Protein AF-A0A949HHW2-F1 (afdb_monomer)

Nearest PDB structures (foldseek):
  5y0v-assembly1_A  TM=6.453E-01  e=9.443E+00  Ostrinia furnacalis
  3zqq-assembly1_C  TM=4.242E-01  e=9.443E+00  Bacillus phage SF6

Radius of gyration: 12.5 Å; Cα contacts (8 Å, |Δi|>4): 125; chains: 1; bounding box: 26×36×34 Å

Foldseek 3Di:
DDDDDADALKKKWAWDDDPPDDTDIDIGHPDPNNSVQSVVCPDCVNCPVARMWMDHPPDIAGVVHPDPDD

Mean predicted aligned error: 4.82 Å

Secondary structure (DSSP, 8-state):
-------TTEEEEEEE--TTSPPEEEEEESSHHHHHHHHHH-SHHHHTT-SEEEEETTEEEEESPPPPP-

Structure (mmCIF, N/CA/C/O backbone):
data_AF-A0A949HHW2-F1
#
_entry.id   AF-A0A949HHW2-F1
#
loop_
_atom_site.group_PDB
_atom_site.id
_atom_site.type_symbol
_atom_site.label_atom_id
_atom_site.label_alt_id
_atom_site.label_comp_id
_atom_site.label_asym_id
_atom_site.label_entity_id
_atom_site.label_seq_id
_atom_site.pdbx_PDB_ins_code
_atom_site.Cartn_x
_atom_site.Cartn_y
_atom_site.Cartn_z
_atom_site.occupancy
_atom_site.B_iso_or_equiv
_atom_site.auth_seq_id
_atom_site.auth_comp_id
_atom_site.auth_asym_id
_atom_site.auth_atom_id
_atom_site.pdbx_PDB_model_num
ATOM 1 N N . ARG A 1 1 ? 16.613 -14.263 3.822 1.00 64.19 1 ARG A N 1
ATOM 2 C CA . ARG A 1 1 ? 15.850 -13.044 3.451 1.00 64.19 1 ARG A CA 1
ATOM 3 C C . ARG A 1 1 ? 15.516 -13.133 1.970 1.00 64.19 1 ARG A C 1
ATOM 5 O O . ARG A 1 1 ? 16.438 -13.129 1.170 1.00 64.19 1 ARG A O 1
ATOM 12 N N . THR A 1 2 ? 14.242 -13.262 1.606 1.00 78.31 2 THR A N 1
ATOM 13 C CA . THR A 1 2 ? 13.832 -13.287 0.192 1.00 78.31 2 THR A CA 1
ATOM 14 C C . THR A 1 2 ? 13.625 -11.859 -0.293 1.00 78.31 2 THR A C 1
ATOM 16 O O . THR A 1 2 ? 12.912 -11.093 0.351 1.00 78.31 2 THR A O 1
ATOM 19 N N . VAL A 1 3 ? 14.255 -11.500 -1.409 1.00 82.06 3 VAL A N 1
ATOM 20 C CA . VAL A 1 3 ? 14.097 -10.198 -2.069 1.00 82.06 3 VAL A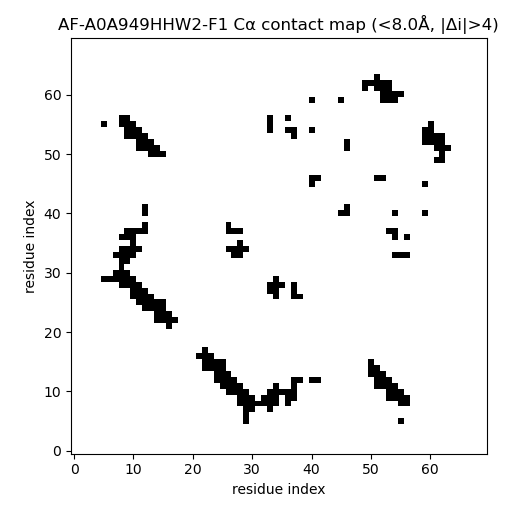 CA 1
ATOM 21 C C . VAL A 1 3 ? 13.377 -10.431 -3.393 1.00 82.06 3 VAL A C 1
ATOM 23 O O . VAL A 1 3 ? 13.684 -11.387 -4.101 1.00 82.06 3 VAL A O 1
ATOM 26 N N . ARG A 1 4 ? 12.400 -9.581 -3.717 1.00 84.06 4 ARG A N 1
ATOM 27 C CA . ARG A 1 4 ? 11.747 -9.556 -5.032 1.00 84.06 4 ARG A CA 1
ATOM 28 C C . ARG A 1 4 ? 11.814 -8.146 -5.596 1.00 84.06 4 ARG A C 1
ATOM 30 O O . ARG A 1 4 ? 11.539 -7.193 -4.871 1.00 84.06 4 ARG A O 1
ATOM 37 N N . THR A 1 5 ? 12.130 -8.048 -6.880 1.00 89.31 5 THR A N 1
ATOM 38 C CA . THR A 1 5 ? 12.047 -6.804 -7.649 1.00 89.31 5 THR A CA 1
ATOM 39 C C . THR A 1 5 ? 10.644 -6.662 -8.225 1.00 89.31 5 THR A C 1
ATOM 41 O O . THR A 1 5 ? 10.081 -7.639 -8.721 1.00 89.31 5 THR A O 1
ATOM 44 N N . LEU A 1 6 ? 10.087 -5.456 -8.142 1.00 89.44 6 LEU A N 1
ATOM 45 C CA . LEU A 1 6 ? 8.816 -5.098 -8.765 1.00 89.44 6 LEU A CA 1
ATOM 46 C C . LEU A 1 6 ? 9.087 -4.441 -10.119 1.00 89.44 6 LEU A C 1
ATOM 48 O O . LEU A 1 6 ? 10.020 -3.649 -10.240 1.00 89.44 6 LEU A O 1
ATOM 52 N N . GLY A 1 7 ? 8.296 -4.808 -11.124 1.00 90.75 7 GLY A N 1
ATOM 53 C CA . GLY A 1 7 ? 8.369 -4.236 -12.468 1.00 90.75 7 GLY A CA 1
ATOM 54 C C . GLY A 1 7 ? 7.441 -3.035 -12.653 1.00 90.75 7 GLY A C 1
ATOM 55 O O . GLY A 1 7 ? 6.861 -2.534 -11.693 1.00 90.75 7 GLY A O 1
ATOM 56 N N . ALA A 1 8 ? 7.287 -2.603 -13.906 1.00 93.12 8 ALA A N 1
ATOM 57 C CA . ALA A 1 8 ? 6.355 -1.544 -14.293 1.00 93.12 8 ALA A CA 1
ATOM 58 C C . ALA A 1 8 ? 4.909 -1.832 -13.834 1.00 93.12 8 ALA A C 1
ATOM 60 O O . ALA A 1 8 ? 4.486 -2.986 -13.732 1.00 93.12 8 ALA A O 1
ATOM 61 N N . GLY A 1 9 ? 4.151 -0.770 -13.568 1.00 93.81 9 GLY A N 1
ATOM 62 C CA . GLY A 1 9 ? 2.784 -0.800 -13.054 1.00 93.81 9 GLY A CA 1
ATOM 63 C C . GLY A 1 9 ? 2.671 -1.152 -11.570 1.00 93.81 9 GLY A C 1
ATOM 64 O O . GLY A 1 9 ? 1.561 -1.392 -11.091 1.00 93.81 9 GLY A O 1
ATOM 65 N N . ALA A 1 10 ? 3.785 -1.211 -10.836 1.00 96.62 10 ALA A N 1
ATOM 66 C CA . ALA A 1 10 ? 3.786 -1.535 -9.418 1.00 96.62 10 ALA A CA 1
ATOM 67 C C . ALA A 1 10 ? 3.800 -0.282 -8.536 1.00 96.62 10 ALA A C 1
ATOM 69 O O . ALA A 1 10 ? 4.332 0.767 -8.900 1.00 96.62 10 ALA A O 1
ATOM 70 N N . GLY A 1 11 ? 3.248 -0.408 -7.334 1.00 96.50 11 GLY A N 1
ATOM 71 C CA . GLY A 1 11 ? 3.209 0.676 -6.366 1.00 96.50 11 GLY A CA 1
ATOM 72 C C . GLY A 1 11 ? 3.364 0.215 -4.926 1.00 96.50 11 GLY A C 1
ATOM 73 O O . GLY A 1 11 ? 3.243 -0.969 -4.615 1.00 96.50 11 GLY A O 1
ATOM 74 N N . LEU A 1 12 ? 3.668 1.159 -4.044 1.00 95.94 12 LEU A N 1
ATOM 75 C CA . LEU A 1 12 ? 3.934 0.939 -2.630 1.00 95.94 12 LEU A CA 1
ATOM 76 C C . LEU A 1 12 ? 3.121 1.928 -1.802 1.00 95.94 12 LEU A C 1
ATOM 78 O O . LEU A 1 12 ? 3.090 3.122 -2.088 1.00 95.94 12 LEU A O 1
ATOM 82 N N . VAL A 1 13 ? 2.521 1.416 -0.736 1.00 96.44 13 VAL A N 1
ATOM 83 C CA . VAL A 1 13 ? 1.975 2.206 0.362 1.00 96.44 13 VAL A CA 1
ATOM 84 C C . VAL A 1 13 ? 2.693 1.768 1.628 1.00 96.44 13 VAL A C 1
ATOM 86 O O . VAL A 1 13 ? 2.707 0.576 1.933 1.00 96.44 13 VAL A O 1
ATOM 89 N N . ALA A 1 14 ? 3.287 2.702 2.364 1.00 95.75 14 ALA A N 1
ATOM 90 C CA . ALA A 1 14 ? 3.991 2.411 3.608 1.00 95.75 14 ALA A CA 1
ATOM 91 C C . ALA A 1 14 ? 3.708 3.476 4.666 1.00 95.75 14 ALA A C 1
ATOM 93 O O . ALA A 1 14 ? 3.793 4.670 4.399 1.00 95.75 14 ALA A O 1
ATOM 94 N N . ALA A 1 15 ? 3.397 3.0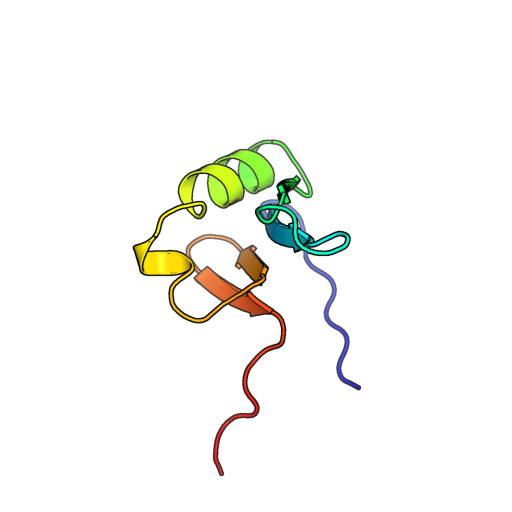34 5.876 1.00 93.88 15 ALA A N 1
ATOM 95 C CA . ALA A 1 15 ? 3.314 3.866 7.056 1.00 93.88 15 ALA A CA 1
ATOM 96 C C . ALA A 1 15 ? 4.701 3.984 7.687 1.00 93.88 15 ALA A C 1
ATOM 98 O O . ALA A 1 15 ? 5.353 2.981 7.986 1.00 93.88 15 ALA A O 1
ATOM 99 N N . THR A 1 16 ? 5.120 5.214 7.933 1.00 89.75 16 THR A N 1
ATOM 100 C CA . THR A 1 16 ? 6.296 5.544 8.730 1.00 89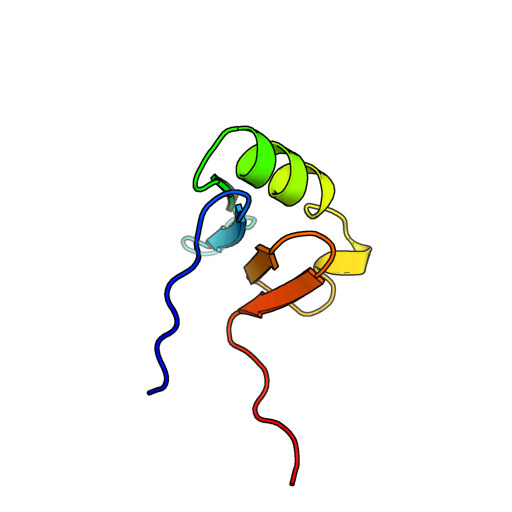.75 16 THR A CA 1
ATOM 101 C C . THR A 1 16 ? 5.837 6.292 9.970 1.00 89.75 16 THR A C 1
ATOM 103 O O . THR A 1 16 ? 5.108 7.276 9.859 1.00 89.75 16 THR A O 1
ATOM 106 N N . ALA A 1 17 ? 6.264 5.846 11.146 1.00 87.75 17 ALA A N 1
ATOM 107 C CA . ALA A 1 17 ? 6.062 6.569 12.394 1.00 87.75 17 ALA A CA 1
ATOM 108 C C . ALA A 1 17 ? 7.415 7.094 12.882 1.00 87.75 17 ALA A C 1
ATOM 110 O O . ALA A 1 17 ? 8.397 6.351 12.908 1.00 87.75 17 ALA A O 1
ATOM 111 N N . ALA A 1 18 ? 7.459 8.373 13.247 1.00 80.62 18 ALA A N 1
ATOM 112 C CA . ALA A 1 18 ? 8.598 8.989 13.911 1.00 80.62 18 ALA A CA 1
ATOM 113 C C . ALA A 1 18 ? 8.130 9.484 15.285 1.00 80.62 18 ALA A C 1
ATOM 115 O O . ALA A 1 18 ? 7.310 10.398 15.372 1.00 80.62 18 ALA A O 1
ATOM 116 N N . GLY A 1 19 ? 8.625 8.851 16.352 1.00 83.00 19 GLY A N 1
ATOM 117 C CA . GLY A 1 19 ? 8.171 9.114 17.720 1.00 83.00 19 GLY A CA 1
ATOM 118 C C . GLY A 1 19 ? 6.711 8.705 17.955 1.00 83.00 19 GLY A C 1
ATOM 119 O O . GLY A 1 19 ? 6.223 7.750 17.360 1.00 83.00 19 GLY A O 1
ATOM 120 N N . GLU A 1 20 ? 6.027 9.453 18.819 1.00 84.75 20 GLU A N 1
ATOM 121 C CA . GLU A 1 20 ? 4.632 9.221 19.248 1.00 84.75 20 GLU A CA 1
ATOM 122 C C . GLU A 1 20 ? 3.584 9.878 18.320 1.00 84.75 20 GLU A C 1
ATOM 124 O O . GLU A 1 20 ? 2.392 9.910 18.623 1.00 84.75 20 GLU A O 1
ATOM 129 N N . GLY A 1 21 ? 4.013 10.461 17.195 1.00 84.50 21 GLY A N 1
ATOM 130 C CA . GLY A 1 21 ? 3.117 11.135 16.255 1.00 84.50 21 GLY A CA 1
ATOM 131 C C . GLY A 1 21 ? 2.241 10.169 15.444 1.00 84.50 21 GLY A C 1
ATOM 132 O O . GLY A 1 21 ? 2.558 8.981 15.323 1.00 84.50 21 GLY A O 1
ATOM 133 N N . PRO A 1 22 ? 1.153 10.666 14.824 1.00 86.56 22 PRO A N 1
ATOM 134 C CA . PRO A 1 22 ? 0.375 9.864 13.889 1.00 86.56 22 PRO A CA 1
ATOM 135 C C . PRO A 1 22 ? 1.263 9.389 12.723 1.00 86.56 22 PRO A C 1
ATOM 137 O O . PRO A 1 22 ? 2.156 10.123 12.287 1.00 86.56 22 PRO A O 1
ATOM 140 N N . PRO A 1 23 ? 1.032 8.178 12.188 1.00 89.31 23 PRO A N 1
ATOM 141 C CA . PRO A 1 23 ? 1.841 7.652 11.101 1.00 89.31 23 PRO A CA 1
ATOM 142 C C . PRO A 1 23 ? 1.680 8.498 9.834 1.00 89.31 23 PRO A C 1
ATOM 144 O O . PRO A 1 23 ? 0.568 8.830 9.420 1.00 89.31 23 PRO A O 1
ATOM 147 N N . VAL A 1 24 ? 2.804 8.78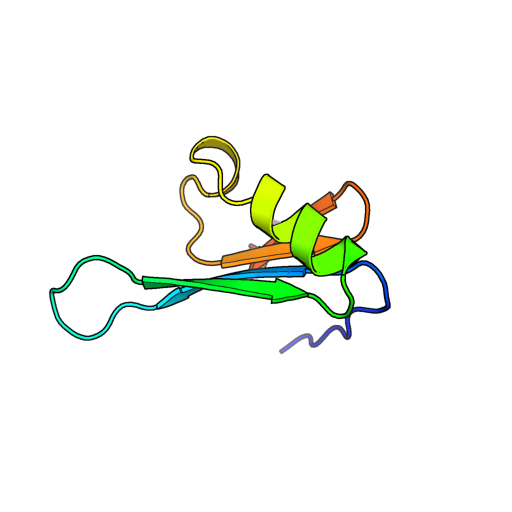2 9.182 1.00 92.62 24 VAL A N 1
ATOM 148 C CA . VAL A 1 24 ? 2.847 9.370 7.844 1.00 92.62 24 VAL A CA 1
ATOM 149 C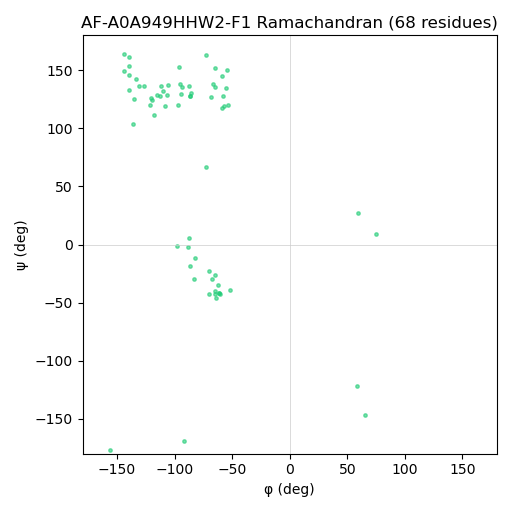 C . VAL A 1 24 ? 2.759 8.245 6.822 1.00 92.62 24 VAL A C 1
ATOM 151 O O . VAL A 1 24 ? 3.498 7.266 6.908 1.00 92.62 24 VAL A O 1
ATOM 154 N N . TRP A 1 25 ? 1.864 8.382 5.846 1.00 93.62 25 TRP A N 1
ATOM 155 C CA . TRP A 1 25 ? 1.721 7.420 4.756 1.00 93.62 25 TRP A CA 1
ATOM 156 C C . TRP A 1 25 ? 2.476 7.896 3.519 1.00 93.62 25 TRP A C 1
ATOM 158 O O . TRP A 1 25 ? 2.182 8.951 2.963 1.00 93.62 25 TRP A O 1
ATOM 168 N N . VAL A 1 26 ? 3.434 7.091 3.072 1.00 95.50 26 VAL A N 1
ATOM 169 C CA . VAL A 1 26 ? 4.155 7.265 1.813 1.00 95.50 26 VAL A CA 1
ATOM 170 C C . VAL A 1 26 ? 3.462 6.432 0.744 1.00 95.50 26 VAL A C 1
ATOM 172 O O . VAL A 1 26 ? 3.233 5.237 0.938 1.00 95.50 26 VAL A O 1
ATOM 175 N N . VAL A 1 27 ? 3.160 7.060 -0.389 1.00 96.50 27 VAL A N 1
ATOM 176 C CA . VAL A 1 27 ? 2.624 6.401 -1.583 1.00 96.50 27 VAL A CA 1
ATOM 177 C C . VAL A 1 27 ? 3.605 6.636 -2.727 1.00 96.50 27 VAL A C 1
ATOM 179 O O . VAL A 1 27 ? 3.945 7.779 -3.023 1.00 96.50 27 VAL A O 1
ATOM 182 N N . SER A 1 28 ? 4.079 5.567 -3.360 1.00 96.12 28 SER A N 1
ATOM 183 C CA . SER A 1 28 ? 4.993 5.646 -4.504 1.00 96.12 28 SER A CA 1
ATOM 184 C C . SER A 1 28 ? 4.648 4.615 -5.577 1.00 96.12 28 SER A C 1
ATOM 186 O O . SER A 1 28 ? 3.923 3.652 -5.331 1.00 96.12 28 SER A O 1
ATOM 188 N N . GLY A 1 29 ? 5.149 4.835 -6.792 1.00 96.31 29 GLY A N 1
ATOM 189 C CA . GLY A 1 29 ? 4.950 3.960 -7.944 1.00 96.31 29 GLY A CA 1
ATOM 190 C C . GLY A 1 29 ? 6.229 3.817 -8.754 1.00 96.31 29 GLY A C 1
ATOM 191 O O . GLY A 1 29 ? 7.066 4.718 -8.751 1.00 96.31 29 GLY A O 1
ATOM 192 N N . THR A 1 30 ? 6.375 2.699 -9.461 1.00 96.69 30 THR A N 1
ATOM 193 C CA . THR A 1 30 ? 7.429 2.527 -10.475 1.00 96.69 30 THR A CA 1
ATOM 194 C C . THR A 1 30 ? 7.172 3.387 -11.713 1.00 96.69 30 THR A C 1
ATOM 196 O O . THR A 1 30 ? 8.097 3.705 -12.450 1.00 96.69 30 THR A O 1
ATOM 199 N N . ASP A 1 31 ? 5.910 3.760 -11.930 1.00 95.69 31 ASP A N 1
ATOM 200 C CA . ASP A 1 31 ? 5.413 4.677 -12.953 1.00 95.69 31 ASP A CA 1
ATOM 201 C C . ASP A 1 31 ? 4.068 5.285 -12.497 1.00 95.69 31 ASP A C 1
ATOM 203 O O . ASP A 1 31 ? 3.589 5.029 -11.386 1.00 95.69 31 ASP A O 1
ATOM 207 N N . ALA A 1 32 ? 3.447 6.102 -13.353 1.00 96.75 32 ALA A N 1
ATOM 208 C CA . ALA A 1 32 ? 2.175 6.760 -13.056 1.00 96.75 32 ALA A CA 1
ATOM 209 C C . ALA A 1 32 ? 1.015 5.773 -12.817 1.00 96.75 32 ALA A C 1
ATOM 211 O O . ALA A 1 32 ? 0.163 6.030 -11.966 1.00 96.75 32 ALA A O 1
ATOM 212 N N . ALA A 1 33 ? 0.988 4.638 -13.526 1.00 95.50 33 ALA A N 1
ATOM 213 C CA . ALA A 1 33 ? -0.051 3.625 -13.348 1.00 95.50 33 ALA A CA 1
ATOM 214 C C . ALA A 1 33 ? 0.106 2.922 -11.992 1.00 95.50 33 ALA A C 1
ATOM 216 O O . ALA A 1 33 ? -0.870 2.754 -11.259 1.00 95.50 33 ALA A O 1
ATOM 217 N N . GLY A 1 34 ? 1.345 2.595 -11.620 1.00 96.00 34 GLY A N 1
ATOM 218 C CA . GLY A 1 34 ? 1.690 2.053 -10.312 1.00 96.00 34 GLY A CA 1
ATOM 219 C C . GLY A 1 34 ? 1.354 3.003 -9.161 1.00 96.00 34 GLY A C 1
ATOM 220 O O . GLY A 1 34 ? 0.793 2.573 -8.152 1.00 96.00 34 GLY A O 1
ATOM 221 N N . LEU A 1 35 ? 1.614 4.306 -9.325 1.00 96.56 35 LEU A N 1
ATOM 222 C CA . LEU A 1 35 ? 1.257 5.322 -8.330 1.00 96.56 35 LEU A CA 1
ATOM 223 C C . LEU A 1 35 ? -0.264 5.430 -8.152 1.00 96.56 35 LEU A C 1
ATOM 225 O O . LEU A 1 35 ? -0.747 5.440 -7.021 1.00 96.56 35 LEU A O 1
ATOM 229 N N . ALA A 1 36 ? -1.024 5.469 -9.250 1.00 96.06 36 ALA A N 1
ATOM 230 C CA . ALA A 1 36 ? -2.485 5.515 -9.199 1.00 96.06 36 ALA A CA 1
ATOM 231 C C . ALA A 1 36 ? -3.070 4.268 -8.513 1.00 96.06 36 ALA A C 1
ATOM 233 O O . ALA A 1 36 ? -3.967 4.375 -7.674 1.00 96.06 36 ALA A O 1
ATOM 234 N N . ALA A 1 37 ? -2.518 3.087 -8.809 1.00 94.88 37 ALA A N 1
ATOM 235 C CA . ALA A 1 37 ? -2.920 1.838 -8.174 1.00 94.88 37 ALA A CA 1
ATOM 236 C C . ALA A 1 37 ? -2.593 1.818 -6.667 1.00 94.88 37 ALA A C 1
ATOM 238 O O . ALA A 1 37 ? -3.416 1.377 -5.862 1.00 94.88 37 ALA A O 1
ATOM 239 N N . ALA A 1 38 ? -1.429 2.340 -6.264 1.00 95.62 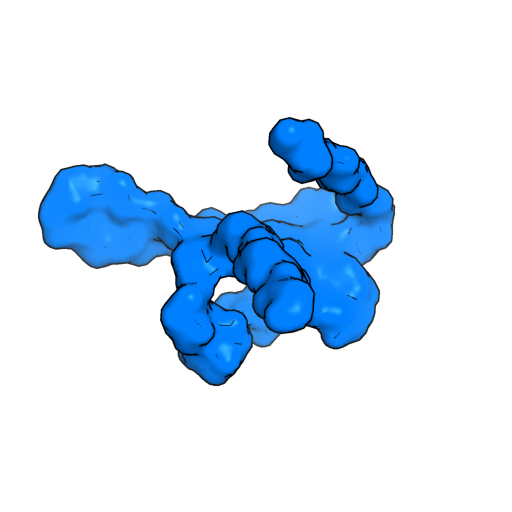38 ALA A N 1
ATOM 240 C CA . ALA A 1 38 ? -1.065 2.490 -4.854 1.00 95.62 38 ALA A CA 1
ATOM 241 C C . ALA A 1 38 ? -1.972 3.486 -4.121 1.00 95.62 38 ALA A C 1
ATOM 243 O O . ALA A 1 38 ? -2.439 3.188 -3.023 1.00 95.62 38 ALA A O 1
ATOM 244 N N . ALA A 1 39 ? -2.290 4.626 -4.738 1.00 95.56 39 ALA A N 1
ATOM 245 C CA . ALA A 1 39 ? -3.211 5.608 -4.171 1.00 95.56 39 ALA A CA 1
ATOM 246 C C . ALA A 1 39 ? -4.610 5.009 -3.950 1.00 95.56 39 ALA A C 1
ATOM 248 O O . ALA A 1 39 ? -5.191 5.175 -2.881 1.00 95.56 39 ALA A O 1
ATOM 249 N N . ALA A 1 40 ? -5.117 4.223 -4.906 1.00 93.44 40 ALA A N 1
ATOM 250 C CA . ALA A 1 40 ? -6.380 3.499 -4.751 1.00 93.44 40 ALA A CA 1
ATOM 251 C C . ALA A 1 40 ? -6.330 2.424 -3.644 1.00 93.44 40 ALA A C 1
ATOM 253 O O . ALA A 1 40 ? -7.357 2.077 -3.057 1.00 93.44 40 ALA A O 1
ATOM 254 N N . ALA A 1 41 ? -5.144 1.887 -3.343 1.00 93.25 41 ALA A N 1
ATOM 255 C CA . ALA A 1 41 ? -4.940 0.914 -2.274 1.00 93.25 41 ALA A CA 1
ATOM 256 C C . ALA A 1 41 ? -4.790 1.544 -0.877 1.00 93.25 41 ALA A C 1
ATOM 258 O O . ALA A 1 41 ? -4.875 0.808 0.112 1.00 93.25 41 ALA A O 1
ATOM 259 N N . LEU A 1 42 ? -4.623 2.870 -0.770 1.00 92.62 42 LEU A N 1
ATOM 260 C CA . LEU A 1 42 ? -4.645 3.623 0.491 1.00 92.62 42 LEU A CA 1
ATOM 261 C C . LEU A 1 42 ? -6.086 3.708 1.030 1.00 92.62 42 LEU A C 1
ATOM 263 O O . LEU A 1 42 ? -6.713 4.762 1.073 1.00 92.62 42 LEU A O 1
ATOM 267 N N . ALA A 1 43 ? -6.631 2.559 1.425 1.00 90.56 43 ALA A N 1
ATOM 268 C CA . ALA A 1 43 ? -7.985 2.415 1.938 1.00 90.56 43 ALA A CA 1
ATOM 269 C C . ALA A 1 43 ? -7.987 1.559 3.218 1.00 90.56 43 ALA A C 1
ATOM 271 O O . ALA A 1 43 ? -7.283 0.540 3.271 1.00 90.56 43 ALA A O 1
ATOM 272 N N . PRO A 1 44 ? -8.823 1.883 4.227 1.00 86.25 44 PRO A N 1
ATOM 273 C CA . PRO A 1 44 ? -8.822 1.188 5.519 1.00 86.25 44 PRO A CA 1
ATOM 274 C C . PRO A 1 44 ? -8.935 -0.341 5.414 1.00 86.25 44 PRO A C 1
ATOM 276 O O . PRO A 1 44 ? -8.240 -1.074 6.116 1.00 86.25 44 PRO A O 1
ATOM 279 N N . GLY A 1 45 ? -9.761 -0.849 4.490 1.00 87.44 45 GLY A N 1
ATOM 280 C CA . GLY A 1 45 ? -9.948 -2.291 4.290 1.00 87.44 45 GLY A CA 1
ATOM 281 C C . GLY A 1 45 ? -8.716 -3.018 3.732 1.00 87.44 45 GLY A C 1
ATOM 282 O O . GLY A 1 45 ? -8.494 -4.187 4.044 1.00 87.44 45 GLY A O 1
ATOM 283 N N . LYS A 1 46 ? -7.881 -2.338 2.936 1.00 85.69 46 LYS A N 1
ATOM 284 C CA . LYS A 1 46 ? -6.655 -2.914 2.355 1.00 85.69 46 LYS A CA 1
ATOM 285 C C . LYS A 1 46 ? -5.481 -2.872 3.338 1.00 85.69 46 LYS A C 1
ATOM 287 O O . LYS A 1 46 ? -4.645 -3.778 3.330 1.00 85.69 46 LYS A O 1
ATOM 292 N N . LEU A 1 47 ? -5.474 -1.881 4.228 1.00 87.25 47 LEU A N 1
ATOM 293 C CA . LEU A 1 47 ? -4.406 -1.621 5.199 1.00 87.25 47 LEU A CA 1
ATOM 294 C C . LEU A 1 47 ? -4.677 -2.185 6.597 1.00 87.25 47 LEU A C 1
ATOM 296 O O . LEU A 1 47 ? -3.833 -2.087 7.484 1.00 87.25 47 LEU A O 1
ATOM 300 N N . ARG A 1 48 ? -5.833 -2.821 6.814 1.00 87.12 48 ARG A N 1
ATOM 301 C CA . ARG A 1 48 ? -6.161 -3.454 8.096 1.00 87.12 48 ARG A CA 1
ATOM 302 C C . ARG A 1 48 ? -5.053 -4.427 8.517 1.00 87.12 48 ARG A C 1
ATOM 304 O O . ARG A 1 48 ? -4.791 -5.406 7.818 1.00 87.12 48 ARG A O 1
ATOM 311 N N . ASN A 1 49 ? -4.449 -4.163 9.678 1.00 87.44 49 ASN A N 1
ATOM 312 C CA . ASN A 1 49 ? -3.332 -4.919 10.258 1.00 87.44 49 ASN A CA 1
ATOM 313 C C . ASN A 1 49 ? -2.069 -4.960 9.370 1.00 87.44 49 ASN A C 1
ATOM 315 O O . ASN A 1 49 ? -1.304 -5.922 9.430 1.00 87.44 49 ASN A O 1
ATOM 319 N N . ARG A 1 50 ? -1.855 -3.947 8.520 1.00 89.50 50 A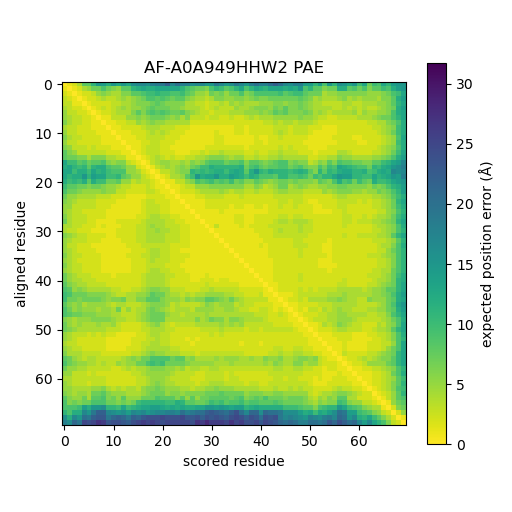RG A N 1
ATOM 320 C CA . ARG A 1 50 ? -0.685 -3.840 7.638 1.00 89.50 50 ARG A CA 1
ATOM 321 C C . ARG A 1 50 ? -0.137 -2.422 7.679 1.00 89.50 50 ARG A C 1
ATOM 323 O O . ARG A 1 50 ? -0.860 -1.474 7.395 1.00 89.50 50 ARG A O 1
ATOM 330 N N . TYR A 1 51 ? 1.149 -2.289 7.983 1.00 90.50 51 TYR A N 1
ATOM 331 C CA . TYR A 1 51 ? 1.832 -0.999 7.902 1.00 90.50 51 TYR A CA 1
ATOM 332 C C . TYR A 1 51 ? 2.386 -0.727 6.501 1.00 90.50 51 TYR A C 1
ATOM 334 O O . TYR A 1 51 ? 2.641 0.422 6.177 1.00 90.50 51 TYR A O 1
ATOM 342 N N . ALA A 1 52 ? 2.548 -1.743 5.648 1.00 93.88 52 ALA A N 1
ATOM 343 C CA . ALA A 1 52 ? 2.876 -1.536 4.245 1.00 93.88 52 ALA A CA 1
ATOM 344 C C . ALA A 1 52 ? 2.200 -2.563 3.327 1.00 93.88 52 ALA A C 1
ATOM 346 O O . ALA A 1 52 ? 1.957 -3.718 3.699 1.00 93.88 52 ALA A O 1
ATOM 347 N N . VAL A 1 53 ? 1.898 -2.136 2.102 1.00 94.69 53 VAL A N 1
ATOM 348 C CA . VAL A 1 53 ? 1.400 -2.985 1.020 1.00 9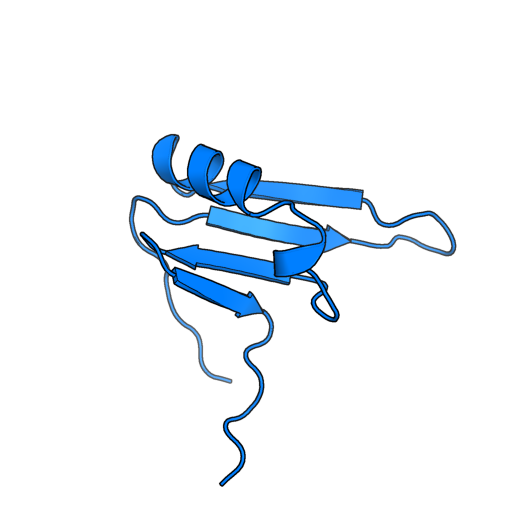4.69 53 VAL A CA 1
ATOM 349 C C . VAL A 1 53 ? 2.047 -2.607 -0.304 1.00 94.69 53 VAL A C 1
ATOM 351 O O . VAL A 1 53 ? 2.308 -1.442 -0.583 1.00 94.69 53 VAL A O 1
ATOM 354 N N . VAL A 1 54 ? 2.263 -3.613 -1.138 1.00 94.69 54 VAL A N 1
ATOM 355 C CA . VAL A 1 54 ? 2.688 -3.474 -2.525 1.00 94.69 54 VAL A CA 1
ATOM 356 C C . VAL A 1 54 ? 1.502 -3.774 -3.430 1.00 94.69 54 VAL A C 1
ATOM 358 O O . VAL A 1 54 ? 0.776 -4.741 -3.194 1.00 94.69 54 VAL A O 1
ATOM 361 N N . VAL A 1 55 ? 1.324 -2.980 -4.476 1.00 94.88 55 VAL A N 1
ATOM 362 C CA . VAL A 1 55 ? 0.357 -3.222 -5.543 1.00 94.88 55 VAL A CA 1
ATOM 363 C C . VAL A 1 55 ? 1.109 -3.676 -6.788 1.00 94.88 55 VAL A C 1
ATOM 365 O O . VAL A 1 55 ? 2.072 -3.036 -7.190 1.00 94.88 55 VAL A O 1
ATOM 368 N N . GLU A 1 56 ? 0.694 -4.793 -7.378 1.00 92.31 56 GLU A N 1
ATOM 369 C CA . GLU A 1 56 ? 1.245 -5.336 -8.626 1.00 92.31 56 GLU A CA 1
ATOM 370 C C . GLU A 1 56 ? 0.064 -5.787 -9.495 1.00 92.31 56 GLU A C 1
ATOM 372 O O . GLU A 1 56 ? -0.594 -6.795 -9.206 1.00 92.31 56 GLU A O 1
ATOM 377 N N . GLY A 1 57 ? -0.273 -4.993 -10.516 1.00 85.94 57 GLY A N 1
ATOM 378 C CA . GLY A 1 57 ? -1.516 -5.171 -11.270 1.00 85.94 57 GLY A CA 1
ATOM 379 C C . GLY A 1 57 ? -2.745 -5.070 -10.357 1.00 85.94 57 GLY A C 1
ATOM 380 O O . GLY A 1 57 ? -2.942 -4.073 -9.669 1.00 85.94 57 GLY A O 1
ATOM 381 N N . SER A 1 58 ? -3.572 -6.119 -10.316 1.00 84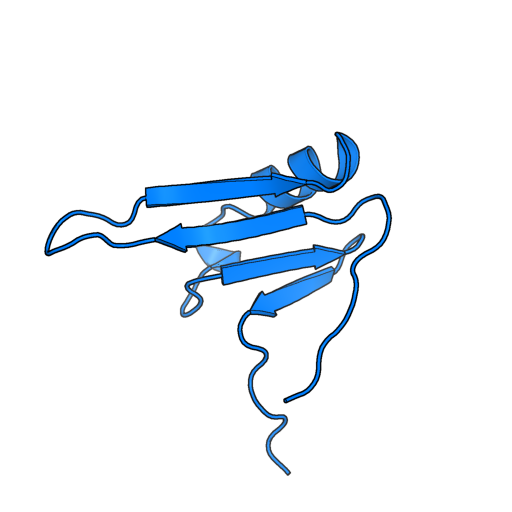.56 58 SER A N 1
ATOM 382 C CA . SER A 1 58 ? -4.762 -6.201 -9.451 1.00 84.56 58 SER A CA 1
ATOM 383 C C . SER A 1 58 ? -4.489 -6.768 -8.050 1.00 84.56 58 SER A C 1
ATOM 385 O O . SER A 1 58 ? -5.406 -6.877 -7.229 1.00 84.56 58 SER A O 1
ATOM 387 N N . ARG A 1 59 ? -3.244 -7.165 -7.752 1.00 90.31 59 ARG A N 1
ATOM 388 C CA . ARG A 1 59 ? -2.883 -7.802 -6.480 1.00 90.31 59 ARG A CA 1
ATOM 389 C C . ARG A 1 59 ? -2.386 -6.778 -5.470 1.00 90.31 59 ARG A C 1
ATOM 391 O O . ARG A 1 59 ? -1.524 -5.967 -5.779 1.00 90.31 59 ARG A O 1
ATOM 398 N N . VAL A 1 60 ? -2.872 -6.903 -4.235 1.00 91.69 60 VAL A N 1
ATOM 399 C CA . VAL A 1 60 ? -2.349 -6.191 -3.060 1.00 91.69 60 VAL A CA 1
ATOM 400 C C . VAL A 1 60 ? -1.613 -7.200 -2.184 1.00 91.69 60 VAL A C 1
ATOM 402 O O . VAL A 1 60 ? -2.202 -8.174 -1.714 1.00 91.69 60 VAL A O 1
ATOM 405 N N . ILE A 1 61 ? -0.320 -6.983 -1.980 1.00 92.38 61 ILE A N 1
ATOM 406 C CA . ILE A 1 61 ? 0.592 -7.881 -1.274 1.00 92.38 61 ILE A CA 1
ATOM 407 C C . ILE A 1 61 ? 1.027 -7.192 0.017 1.00 92.38 61 ILE A C 1
ATOM 409 O O . ILE A 1 61 ? 1.506 -6.065 -0.011 1.00 92.38 61 ILE A O 1
ATOM 413 N N . ALA A 1 62 ? 0.882 -7.862 1.158 1.00 91.44 62 ALA A N 1
ATOM 414 C CA . ALA A 1 62 ? 1.365 -7.332 2.429 1.00 91.44 62 ALA A CA 1
ATOM 415 C C . ALA A 1 62 ? 2.899 -7.248 2.446 1.00 91.44 62 ALA A C 1
ATOM 417 O O . ALA A 1 62 ? 3.575 -8.185 2.011 1.00 91.44 62 ALA A O 1
ATOM 418 N N . ALA A 1 63 ? 3.426 -6.151 2.982 1.00 87.44 63 ALA A N 1
ATOM 419 C CA . ALA A 1 63 ? 4.840 -5.972 3.265 1.00 87.44 63 ALA A CA 1
ATOM 420 C C . ALA A 1 63 ? 5.011 -5.699 4.774 1.00 87.44 63 ALA A C 1
ATOM 422 O O . ALA A 1 63 ? 4.451 -4.726 5.276 1.00 87.44 63 ALA A O 1
ATOM 423 N N . PRO A 1 64 ? 5.755 -6.542 5.512 1.00 84.69 64 PRO A N 1
ATOM 424 C CA . PRO A 1 64 ? 6.355 -7.804 5.104 1.00 84.69 64 PRO A CA 1
ATOM 425 C C . PRO A 1 64 ? 5.278 -8.828 4.757 1.00 84.69 64 PRO A C 1
ATOM 427 O O . PRO A 1 64 ? 4.159 -8.801 5.275 1.00 84.69 64 PRO A O 1
ATOM 430 N N . ARG A 1 65 ? 5.626 -9.749 3.860 1.00 81.88 65 ARG A N 1
ATOM 431 C CA . ARG A 1 65 ? 4.734 -10.855 3.535 1.00 81.88 65 ARG A CA 1
ATOM 432 C C . ARG A 1 65 ? 4.657 -11.760 4.769 1.00 81.88 65 ARG A C 1
ATOM 434 O O . ARG A 1 65 ? 5.716 -12.163 5.247 1.00 81.88 65 ARG A O 1
ATOM 441 N N . PRO A 1 66 ? 3.456 -12.090 5.272 1.00 76.19 66 PRO A N 1
ATOM 442 C CA . PRO A 1 66 ? 3.328 -13.094 6.312 1.00 76.19 66 PRO A CA 1
ATOM 443 C C . PRO A 1 66 ? 3.987 -14.381 5.821 1.00 76.19 66 PRO A C 1
ATOM 445 O O . PRO A 1 66 ? 3.783 -14.774 4.666 1.00 76.19 66 PRO A O 1
ATOM 448 N N . GLU A 1 67 ? 4.781 -15.023 6.671 1.00 73.12 67 GLU A N 1
ATOM 449 C CA . GLU A 1 67 ? 5.259 -16.368 6.379 1.00 73.12 67 GLU A CA 1
ATOM 450 C C . GLU A 1 67 ? 4.030 -17.261 6.178 1.00 73.12 67 GLU A C 1
ATOM 452 O O . GLU A 1 67 ? 3.087 -17.232 6.973 1.00 73.12 67 GLU A O 1
ATOM 457 N N . GLY A 1 68 ? 3.982 -17.987 5.057 1.00 63.22 68 GLY A N 1
ATOM 458 C CA . GLY A 1 68 ? 2.906 -18.945 4.828 1.00 63.22 68 GLY A CA 1
ATOM 459 C C . GLY A 1 68 ? 2.942 -19.955 5.966 1.00 63.22 68 GLY A C 1
ATOM 460 O O . GLY A 1 68 ? 3.961 -20.621 6.137 1.00 63.22 68 GLY A O 1
ATOM 461 N N . ARG A 1 69 ? 1.876 -20.031 6.774 1.00 57.41 69 ARG A N 1
ATOM 462 C CA . ARG A 1 69 ? 1.766 -21.083 7.788 1.00 57.41 69 ARG A CA 1
ATOM 463 C C . ARG A 1 69 ? 1.875 -22.425 7.061 1.00 57.41 69 ARG A C 1
ATOM 465 O O . ARG A 1 69 ? 1.098 -22.663 6.137 1.00 57.41 69 ARG A O 1
ATOM 472 N N . ARG A 1 70 ? 2.900 -23.203 7.419 1.00 45.28 70 ARG A N 1
ATOM 473 C CA . ARG A 1 70 ? 3.042 -24.603 7.010 1.00 45.28 70 ARG A CA 1
ATOM 474 C C . ARG A 1 70 ? 1.887 -25.427 7.558 1.00 45.28 70 ARG A C 1
ATOM 476 O O . ARG A 1 70 ? 1.402 -25.072 8.657 1.00 45.28 70 ARG A O 1
#

Solvent-accessible surface area (backbone atoms only — not comparable to full-atom values): 4228 Å² total; per-residue (Å²): 136,92,82,82,88,82,60,82,45,15,14,32,34,36,56,48,66,70,81,93,51,80,65,47,75,48,72,42,43,74,40,73,64,1,30,53,50,15,55,72,49,73,38,73,85,73,38,63,97,44,59,21,36,37,27,53,78,95,43,79,42,58,46,76,64,76,77,77,82,127

Sequence (70 aa):
RTVRTLGAGAGLVAATAAGEGPPVWVVSGTDAAGLAAAAAALAPGKLRNRYAVVVEGSRVIAAPRPEGRR

pLDDT: mean 88.62, std 9.51, range [45.28, 96.75]